Protein AF-A0A135T0Y9-F1 (afdb_monomer)

Radius of gyration: 30.51 Å; Cα contacts (8 Å, |Δi|>4): 68; chains: 1; bounding box: 60×34×91 Å

Solvent-accessible surface area (backbone atoms only — not comparable to full-atom values): 11248 Å² total; per-residue (Å²): 137,85,77,81,81,78,80,81,76,88,87,83,71,82,88,75,90,65,99,59,95,66,77,77,77,80,76,77,68,80,81,81,77,58,78,66,67,77,79,77,80,83,77,92,70,84,78,77,66,84,90,55,77,88,50,48,60,92,85,28,68,62,40,51,51,42,49,53,52,38,54,51,52,50,52,50,52,51,52,50,51,52,53,52,50,52,49,51,52,51,30,54,49,33,48,44,52,28,37,42,52,53,50,54,50,52,54,49,50,54,54,50,49,55,50,52,51,50,53,53,41,38,75,73,71,45,66,89,58,55,74,74,76,48,55,69,69,57,53,50,51,58,50,57,80,69,61,84,55,78,68,63,40,65,59,78,89,79,74,78,70,77,74,72,78,76,77,74,82,81,77,84,128

pLDDT: mean 75.67, std 18.03, range [39.78, 96.81]

Foldseek 3Di:
DDDDDDADADPDDPDDPDPDPPPPPRDDDQHDQQDQDDQDDDDPQDDQDDQDCVQDDPPRPSSVVSVVSNVVSVVVVVVSVVSRVVSVVVNLVSQLVNLQSVVVVVVVVVVVVVVVVLVVVVVVVDDNCPLVPDDVVVVVVVCVVVDDDPVSSNPRPDDPDPPPPPPDDPDDD

Mean predicted aligned error: 14.79 Å

Organism: NCBI:txid1460502

Sequence (173 aa):
TTLPPPSPRVKNLPDLTDTSSSKIYKIRAAPCPPQITSLPPQPDLGKFVKIDDSLGPKDDPRRIQAMDYNNHLAALRLRNLKNRNNVAAMRSRNRRDRAAVLRAEEASFAKAECRYWKAKAIAAGADPRGWEFLPDVAKEAVAADYRIDALDFFQDVGEVAPATPKKAPKRKR

Structure (mmCIF, N/CA/C/O backbone):
data_AF-A0A135T0Y9-F1
#
_entry.id   AF-A0A135T0Y9-F1
#
loop_
_atom_site.group_PDB
_atom_site.id
_atom_site.type_symbol
_atom_site.label_atom_id
_atom_site.label_alt_id
_atom_site.label_comp_id
_atom_site.label_asym_id
_atom_site.label_entity_id
_atom_site.label_seq_id
_atom_site.pdbx_PDB_ins_code
_atom_site.Cartn_x
_atom_site.Cartn_y
_atom_site.Cartn_z
_atom_site.occupancy
_atom_site.B_iso_or_equiv
_atom_site.auth_seq_id
_atom_site.auth_comp_id
_atom_site.auth_asym_id
_atom_site.auth_atom_id
_atom_site.pdbx_PDB_model_num
ATOM 1 N N . THR A 1 1 ? 13.978 -17.812 11.723 1.00 45.34 1 THR A N 1
ATOM 2 C CA . THR A 1 1 ? 13.020 -16.827 11.180 1.00 45.34 1 THR A CA 1
ATOM 3 C C . THR A 1 1 ? 13.129 -15.565 12.003 1.00 45.34 1 THR A C 1
ATOM 5 O O . THR A 1 1 ? 12.774 -15.586 13.173 1.00 45.34 1 THR A O 1
ATOM 8 N N . THR A 1 2 ? 13.738 -14.515 11.465 1.00 49.28 2 THR A N 1
ATOM 9 C CA . THR A 1 2 ? 14.047 -13.289 12.217 1.00 49.28 2 THR A CA 1
ATOM 10 C C . THR A 1 2 ? 12.878 -12.316 12.076 1.00 49.28 2 THR A C 1
ATOM 12 O O . THR A 1 2 ? 12.508 -11.965 10.958 1.00 49.28 2 THR A O 1
ATOM 15 N N . LEU A 1 3 ? 12.255 -11.937 13.194 1.00 40.59 3 LEU A N 1
ATOM 16 C CA . LEU A 1 3 ? 11.157 -10.964 13.218 1.00 40.59 3 LEU A CA 1
ATOM 17 C C . LEU A 1 3 ? 11.664 -9.565 12.812 1.00 40.59 3 LEU A C 1
ATOM 19 O O . LEU A 1 3 ? 12.823 -9.244 13.094 1.00 40.59 3 LEU A O 1
ATOM 23 N N . PRO A 1 4 ? 10.829 -8.722 12.173 1.00 49.69 4 PRO A N 1
ATOM 24 C CA . PRO A 1 4 ? 11.206 -7.350 11.843 1.00 49.69 4 PRO A CA 1
ATOM 25 C C . PRO A 1 4 ? 11.500 -6.533 13.116 1.00 49.69 4 PRO A C 1
ATOM 27 O O . PRO A 1 4 ? 10.880 -6.772 14.159 1.00 49.69 4 PRO A O 1
ATOM 30 N N . PRO A 1 5 ? 12.445 -5.575 13.060 1.00 55.97 5 PRO A N 1
ATOM 31 C CA . PRO A 1 5 ? 12.822 -4.779 14.221 1.00 55.97 5 PRO A CA 1
ATOM 32 C C . PRO A 1 5 ? 11.640 -3.927 14.720 1.00 55.97 5 PRO A C 1
ATOM 34 O O . PRO A 1 5 ? 10.853 -3.432 13.911 1.00 55.97 5 PRO A O 1
ATOM 37 N N . PRO A 1 6 ? 11.498 -3.733 16.045 1.00 55.78 6 PRO A N 1
ATOM 38 C CA . PRO A 1 6 ? 10.437 -2.905 16.607 1.00 55.78 6 PRO A CA 1
ATOM 39 C C . PRO A 1 6 ? 10.582 -1.439 16.172 1.00 55.78 6 PRO A C 1
ATOM 41 O O . PRO A 1 6 ? 11.698 -0.942 16.013 1.00 55.78 6 PRO A O 1
ATOM 44 N N . SER A 1 7 ? 9.450 -0.741 16.028 1.00 52.81 7 SER A N 1
ATOM 45 C CA . SER A 1 7 ? 9.386 0.661 15.595 1.00 52.81 7 SER A CA 1
ATOM 46 C C . SER A 1 7 ? 10.312 1.590 16.406 1.00 52.81 7 SER A C 1
ATOM 48 O O . SER A 1 7 ? 10.469 1.395 17.621 1.00 52.81 7 SER A O 1
ATOM 50 N N . PRO A 1 8 ? 10.912 2.617 15.768 1.00 52.34 8 PRO A N 1
ATOM 51 C CA . PRO A 1 8 ? 11.839 3.540 16.419 1.00 52.34 8 PRO A CA 1
ATOM 52 C C . PRO A 1 8 ? 11.170 4.329 17.554 1.00 52.34 8 PRO A C 1
ATOM 54 O O . PRO A 1 8 ? 10.004 4.710 17.482 1.00 52.34 8 PRO A O 1
ATOM 57 N N . ARG A 1 9 ? 11.931 4.555 18.631 1.00 58.69 9 ARG A N 1
ATOM 58 C CA . ARG A 1 9 ? 11.486 5.209 19.873 1.00 58.69 9 ARG A CA 1
ATOM 59 C C . ARG A 1 9 ? 11.887 6.685 19.858 1.00 58.69 9 ARG A C 1
ATOM 61 O O . ARG A 1 9 ? 13.025 6.993 19.513 1.00 58.69 9 ARG A O 1
ATOM 68 N N . VAL A 1 10 ? 11.005 7.580 20.295 1.00 52.03 10 VAL A N 1
ATOM 69 C CA . VAL A 1 10 ? 11.351 8.994 20.519 1.00 52.03 10 VAL A CA 1
ATOM 70 C C . VAL A 1 10 ? 12.182 9.087 21.804 1.00 52.03 10 VAL A C 1
ATOM 72 O O . VAL A 1 10 ? 11.728 8.648 22.857 1.00 52.03 10 VAL A O 1
ATOM 75 N N . LYS A 1 11 ? 13.417 9.597 21.709 1.00 52.47 11 LYS A N 1
ATOM 76 C CA . LYS A 1 11 ? 14.361 9.716 22.841 1.00 52.47 11 LYS A CA 1
ATOM 77 C C . LYS A 1 11 ? 14.333 11.069 23.561 1.00 52.47 11 LYS A C 1
ATOM 79 O O . LYS A 1 11 ? 15.025 11.209 24.557 1.00 52.47 11 LYS A O 1
ATOM 84 N N . ASN A 1 12 ? 13.534 12.030 23.105 1.00 46.66 12 ASN A N 1
ATOM 85 C CA . ASN A 1 12 ? 13.589 13.396 23.622 1.00 46.66 12 ASN A CA 1
ATOM 86 C C . ASN A 1 12 ? 12.229 13.803 24.199 1.00 46.66 12 ASN A C 1
ATOM 88 O O . ASN A 1 12 ? 11.410 14.401 23.508 1.00 46.66 12 ASN A O 1
ATOM 92 N N . LEU A 1 13 ? 11.996 13.458 25.461 1.00 49.75 13 LEU A N 1
ATOM 93 C CA . LEU A 1 13 ? 11.096 14.209 26.334 1.00 49.75 13 LEU A CA 1
ATOM 94 C C . LEU A 1 13 ? 11.984 14.837 27.417 1.00 49.75 13 LEU A C 1
ATOM 96 O O . LEU A 1 13 ? 12.849 14.127 27.931 1.00 49.75 13 LEU A O 1
ATOM 100 N N . PRO A 1 14 ? 11.845 16.141 27.716 1.00 49.88 14 PRO A N 1
ATOM 101 C CA . PRO A 1 14 ? 12.596 16.763 28.797 1.00 49.88 14 PRO A CA 1
ATOM 102 C C . PRO A 1 14 ? 12.259 16.067 30.118 1.00 49.88 14 PRO A C 1
ATOM 104 O O . PRO A 1 14 ? 11.095 15.744 30.367 1.00 49.88 14 PRO A O 1
ATOM 107 N N . ASP A 1 15 ? 13.296 15.818 30.919 1.00 45.81 15 ASP A N 1
ATOM 108 C CA . ASP A 1 15 ? 13.209 15.249 32.263 1.00 45.81 15 ASP A CA 1
ATOM 109 C C . ASP A 1 15 ? 12.235 16.081 33.104 1.00 45.81 15 ASP A C 1
ATOM 111 O O . ASP A 1 15 ? 12.555 17.172 33.576 1.00 45.81 15 ASP A O 1
ATOM 115 N N . LEU A 1 16 ? 11.020 15.567 33.273 1.00 43.59 16 LEU A N 1
ATOM 116 C CA . LEU A 1 16 ? 10.122 16.007 34.324 1.00 43.59 16 LEU A CA 1
ATOM 117 C C . LEU A 1 16 ? 10.440 15.137 35.533 1.00 43.59 16 LEU A C 1
ATOM 119 O O . LEU A 1 16 ? 9.957 14.012 35.667 1.00 43.59 16 LEU A O 1
ATOM 123 N N . THR A 1 17 ? 11.308 15.660 36.394 1.00 51.09 17 THR A N 1
ATOM 124 C CA . THR A 1 17 ? 11.408 15.216 37.778 1.00 51.09 17 THR A CA 1
ATOM 125 C C . THR A 1 17 ? 10.057 15.462 38.433 1.00 51.09 17 THR A C 1
ATOM 127 O O . THR A 1 17 ? 9.771 16.585 38.842 1.00 51.09 17 THR A O 1
ATOM 130 N N . ASP A 1 18 ? 9.214 14.437 38.507 1.00 41.16 18 ASP A N 1
ATOM 131 C CA . ASP A 1 18 ? 8.020 14.515 39.332 1.00 41.16 18 ASP A CA 1
ATOM 132 C C . ASP A 1 18 ? 7.754 13.189 40.040 1.00 41.16 18 ASP A C 1
ATOM 134 O O . ASP A 1 18 ? 7.540 12.128 39.445 1.00 41.16 18 ASP A O 1
ATOM 138 N N . THR A 1 19 ? 7.833 13.270 41.360 1.00 47.19 19 THR A N 1
ATOM 139 C CA . THR A 1 19 ? 7.527 12.230 42.330 1.00 47.19 19 THR A CA 1
ATOM 140 C C . THR A 1 19 ? 6.037 11.909 42.279 1.00 47.19 19 THR A C 1
ATOM 142 O O . THR A 1 19 ? 5.252 12.387 43.090 1.00 47.19 19 THR A O 1
ATOM 145 N N . SER A 1 20 ? 5.619 11.071 41.336 1.00 43.47 20 SER A N 1
ATOM 146 C CA . SER A 1 20 ? 4.319 10.408 41.404 1.00 43.47 20 SER A CA 1
ATOM 147 C C . SER A 1 20 ? 4.429 8.991 40.854 1.00 43.47 20 SER A C 1
ATOM 149 O O . SER A 1 20 ? 5.079 8.734 39.844 1.00 43.47 20 SER A O 1
ATOM 151 N N . SER A 1 21 ? 3.779 8.042 41.521 1.00 45.06 21 SER A N 1
ATOM 152 C CA . SER A 1 21 ? 3.678 6.623 41.150 1.00 45.06 21 SER A CA 1
ATOM 153 C C . SER A 1 21 ? 2.840 6.381 39.882 1.00 45.06 21 SER A C 1
ATOM 155 O O . SER A 1 21 ? 2.213 5.331 39.712 1.00 45.06 21 SER A O 1
ATOM 157 N N . SER A 1 22 ? 2.821 7.338 38.959 1.00 41.41 22 SER A N 1
ATOM 158 C CA . SER A 1 22 ? 2.188 7.197 37.664 1.00 41.41 22 SER A CA 1
ATOM 159 C C . SER A 1 22 ? 3.120 6.372 36.776 1.00 41.41 22 SER A C 1
ATOM 161 O O . SER A 1 22 ? 4.160 6.823 36.306 1.00 41.41 22 SER A O 1
ATOM 163 N N . LYS A 1 23 ? 2.766 5.096 36.569 1.00 47.62 23 LYS A N 1
ATOM 164 C CA . LYS A 1 23 ? 3.348 4.267 35.504 1.00 47.62 23 LYS A CA 1
ATOM 165 C C . LYS A 1 23 ? 3.357 5.112 34.233 1.00 47.62 23 LYS A C 1
ATOM 167 O O . LYS A 1 23 ? 2.294 5.345 33.668 1.00 47.62 23 LYS A O 1
ATOM 172 N N . ILE A 1 24 ? 4.534 5.575 33.810 1.00 51.38 24 ILE A N 1
ATOM 173 C CA . ILE A 1 24 ? 4.712 6.327 32.569 1.00 51.38 24 ILE A CA 1
ATOM 174 C C . ILE A 1 24 ? 4.146 5.447 31.456 1.00 51.38 24 ILE A C 1
ATOM 176 O O . ILE A 1 24 ? 4.752 4.441 31.068 1.00 51.38 24 ILE A O 1
ATOM 180 N N . TYR A 1 25 ? 2.939 5.773 30.995 1.00 46.47 25 TYR A N 1
ATOM 181 C CA . TYR A 1 25 ? 2.320 5.101 29.869 1.00 46.47 25 TYR A CA 1
ATOM 182 C C . TYR A 1 25 ? 3.195 5.428 28.667 1.00 46.47 25 TYR A C 1
ATOM 184 O O . TYR A 1 25 ? 3.165 6.534 28.138 1.00 46.47 25 TYR A O 1
ATOM 192 N N . LYS A 1 26 ? 4.055 4.482 28.286 1.00 55.53 26 LYS A N 1
ATOM 193 C CA . LYS A 1 26 ? 4.939 4.619 27.129 1.00 55.53 26 LYS A CA 1
ATOM 194 C C . LYS A 1 26 ? 4.061 4.735 25.883 1.00 55.53 26 LYS A C 1
ATOM 196 O O . LYS A 1 26 ? 3.594 3.720 25.364 1.00 55.53 26 LYS A O 1
ATOM 201 N N . ILE A 1 27 ? 3.818 5.963 25.431 1.00 60.28 27 ILE A N 1
ATOM 202 C CA . ILE A 1 27 ? 3.093 6.240 24.191 1.00 60.28 27 ILE A CA 1
ATOM 203 C C . ILE A 1 27 ? 3.958 5.706 23.047 1.00 60.28 27 ILE A C 1
ATOM 205 O O . ILE A 1 27 ? 5.120 6.087 22.894 1.00 60.28 27 ILE A O 1
ATOM 209 N N . ARG A 1 28 ? 3.424 4.757 22.274 1.00 63.69 28 ARG A N 1
ATOM 210 C CA . ARG A 1 28 ? 4.090 4.292 21.054 1.00 63.69 28 ARG A CA 1
ATOM 211 C C . ARG A 1 28 ? 3.945 5.393 20.009 1.00 63.69 28 ARG A C 1
ATOM 213 O O . ARG A 1 28 ? 2.834 5.856 19.779 1.00 63.69 28 ARG A O 1
ATOM 220 N N . ALA A 1 29 ? 5.054 5.808 19.403 1.00 66.00 29 ALA A N 1
ATOM 221 C CA . ALA A 1 29 ? 5.009 6.737 18.283 1.00 66.00 29 ALA A CA 1
ATOM 222 C C . ALA A 1 29 ? 4.279 6.090 17.098 1.00 66.00 29 ALA A C 1
ATOM 224 O O . ALA A 1 29 ? 4.428 4.884 16.866 1.00 66.00 29 ALA A O 1
ATOM 225 N N . ALA A 1 30 ? 3.520 6.902 16.363 1.00 63.47 30 ALA A N 1
ATOM 226 C CA . ALA A 1 30 ? 2.928 6.490 15.102 1.00 63.47 30 ALA A CA 1
ATOM 227 C C . ALA A 1 30 ? 4.030 5.989 14.147 1.00 63.47 30 ALA A C 1
ATOM 229 O O . ALA A 1 30 ? 5.130 6.561 14.112 1.00 63.47 30 ALA A O 1
ATOM 230 N N . PRO A 1 31 ? 3.789 4.902 13.401 1.00 64.81 31 PRO A N 1
ATOM 231 C CA . PRO A 1 31 ? 4.736 4.430 12.405 1.00 64.81 31 PRO A CA 1
ATOM 232 C C . PRO A 1 31 ? 4.908 5.479 11.296 1.00 64.81 31 PRO A C 1
ATOM 234 O O . PRO A 1 31 ? 3.946 6.072 10.819 1.00 64.81 31 PRO A O 1
ATOM 237 N N . CYS A 1 32 ? 6.147 5.708 10.855 1.00 70.06 32 CYS A N 1
ATOM 238 C CA . CYS A 1 32 ? 6.395 6.606 9.729 1.00 70.06 32 CYS A CA 1
ATOM 239 C C . CYS A 1 32 ? 5.881 5.949 8.433 1.00 70.06 32 CYS A C 1
ATOM 241 O O . CYS A 1 32 ? 6.293 4.819 8.141 1.00 70.06 32 CYS A O 1
ATOM 243 N N . PRO A 1 33 ? 5.010 6.610 7.645 1.00 66.06 33 PRO A N 1
ATOM 244 C CA . PRO A 1 33 ? 4.511 6.034 6.406 1.00 66.06 33 PRO A CA 1
ATOM 245 C C . PRO A 1 33 ? 5.674 5.854 5.416 1.00 66.06 33 PRO A C 1
ATOM 247 O O . PRO A 1 33 ? 6.414 6.808 5.155 1.00 66.06 33 PRO A O 1
ATOM 250 N N . PRO A 1 34 ? 5.863 4.655 4.835 1.00 67.31 34 PRO A N 1
ATOM 251 C CA . PRO A 1 34 ? 6.973 4.417 3.926 1.00 67.31 34 PRO A CA 1
ATOM 252 C C . PRO A 1 34 ? 6.845 5.273 2.660 1.00 67.31 34 PRO A C 1
ATOM 254 O O . PRO A 1 34 ? 5.779 5.386 2.046 1.00 67.31 34 PRO A O 1
ATOM 257 N N . GLN A 1 35 ? 7.959 5.887 2.261 1.00 73.44 35 GLN A N 1
ATOM 258 C CA . GLN A 1 35 ? 8.029 6.723 1.068 1.00 73.44 35 GLN A CA 1
ATOM 259 C C . GLN A 1 35 ? 8.027 5.858 -0.201 1.00 73.44 35 GLN A C 1
ATOM 261 O O . GLN A 1 35 ? 8.770 4.880 -0.336 1.00 73.44 35 GLN A O 1
ATOM 266 N N . ILE A 1 36 ? 7.180 6.233 -1.157 1.00 72.19 36 ILE A N 1
ATOM 267 C CA . ILE A 1 36 ? 7.054 5.559 -2.449 1.00 72.19 36 ILE A CA 1
ATOM 268 C C . ILE A 1 36 ? 7.914 6.328 -3.451 1.00 72.19 36 ILE A C 1
ATOM 270 O O . ILE A 1 36 ? 7.573 7.443 -3.840 1.00 72.19 36 ILE A O 1
ATOM 274 N N . THR A 1 37 ? 9.029 5.737 -3.877 1.00 74.38 37 THR A N 1
ATOM 275 C CA . THR A 1 37 ? 9.916 6.341 -4.876 1.00 74.38 37 THR A CA 1
ATOM 276 C C . THR A 1 37 ? 9.228 6.455 -6.240 1.00 74.38 37 THR A C 1
ATOM 278 O O . THR A 1 37 ? 8.446 5.588 -6.650 1.00 74.38 37 THR A O 1
ATOM 281 N N . SER A 1 38 ? 9.499 7.550 -6.954 1.00 77.44 38 SER A N 1
ATOM 282 C CA . SER A 1 38 ? 9.024 7.748 -8.324 1.00 77.44 38 SER A CA 1
ATOM 283 C C . SER A 1 38 ? 9.824 6.891 -9.305 1.00 77.44 38 SER A C 1
ATOM 285 O O . SER A 1 38 ? 10.982 6.538 -9.071 1.00 77.44 38 SER A O 1
ATOM 287 N N . LEU A 1 39 ? 9.194 6.524 -10.424 1.00 75.38 39 LEU A N 1
ATOM 288 C CA . LEU A 1 39 ? 9.910 5.851 -11.502 1.00 75.38 39 LEU A CA 1
ATOM 289 C C . LEU A 1 39 ? 10.861 6.853 -12.169 1.00 75.38 39 LEU A C 1
ATOM 291 O O . LEU A 1 39 ? 10.427 7.967 -12.472 1.00 75.38 39 LEU A O 1
ATOM 295 N N . PRO A 1 40 ? 12.117 6.470 -12.460 1.00 76.88 40 PR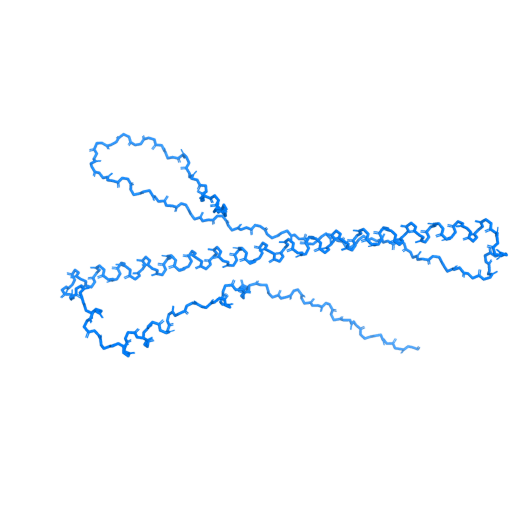O A N 1
ATOM 296 C CA . PRO A 1 40 ? 13.010 7.335 -13.217 1.00 76.88 40 PRO A CA 1
ATOM 297 C C . PRO A 1 40 ? 12.399 7.638 -14.596 1.00 76.88 40 PRO A C 1
ATOM 299 O O . PRO A 1 40 ? 11.660 6.798 -15.128 1.00 76.88 40 PRO A O 1
ATOM 302 N N . PRO A 1 41 ? 12.686 8.797 -15.211 1.00 80.25 41 PRO A N 1
ATOM 303 C CA . PRO A 1 41 ? 12.263 9.068 -16.581 1.00 80.25 41 PRO A CA 1
ATOM 304 C C . PRO A 1 41 ? 12.879 8.044 -17.545 1.00 80.25 41 PRO A C 1
ATOM 306 O O . PRO A 1 41 ? 13.922 7.439 -17.274 1.00 80.25 41 PRO A O 1
ATOM 309 N N . GLN A 1 42 ? 12.205 7.793 -18.665 1.00 79.81 42 GLN A N 1
ATOM 310 C CA . GLN A 1 42 ? 12.772 6.948 -19.711 1.00 79.81 42 GLN A CA 1
ATOM 311 C C . GLN A 1 42 ? 13.886 7.741 -20.411 1.00 79.81 42 GLN A C 1
ATOM 313 O O . GLN A 1 42 ? 13.619 8.858 -20.850 1.00 79.81 42 GLN A O 1
ATOM 318 N N . PRO A 1 43 ? 15.121 7.218 -20.492 1.00 80.81 43 PRO A N 1
ATOM 319 C CA . PRO A 1 43 ? 16.193 7.908 -21.192 1.00 80.81 43 PRO A CA 1
ATOM 320 C C . PRO A 1 43 ? 15.867 7.978 -22.680 1.00 80.81 43 PRO A C 1
ATOM 322 O O . PRO A 1 43 ? 15.336 7.016 -23.248 1.00 80.81 43 PRO A O 1
ATOM 325 N N . ASP A 1 44 ? 16.222 9.096 -23.304 1.00 84.44 44 ASP A N 1
ATOM 326 C CA . ASP A 1 44 ? 16.173 9.216 -24.754 1.00 84.44 44 ASP A CA 1
ATOM 327 C C . ASP A 1 44 ? 17.335 8.411 -25.344 1.00 84.44 44 ASP A C 1
ATOM 329 O O . ASP A 1 44 ? 18.492 8.830 -25.348 1.00 84.44 44 ASP A O 1
ATOM 333 N N . LEU A 1 45 ? 17.040 7.170 -25.726 1.00 83.19 45 LEU A N 1
ATOM 334 C CA . LEU A 1 45 ? 18.002 6.279 -26.357 1.00 83.19 45 LEU A CA 1
ATOM 335 C C . LEU A 1 45 ? 17.854 6.423 -27.868 1.00 83.19 45 LEU A C 1
ATOM 337 O O . LEU A 1 45 ? 16.740 6.333 -28.388 1.00 83.19 45 LEU A O 1
ATOM 341 N N . GLY A 1 46 ? 18.987 6.570 -28.561 1.00 85.31 46 GLY A N 1
ATOM 342 C CA . GLY A 1 46 ? 19.051 6.661 -30.019 1.00 85.31 46 GLY A CA 1
ATOM 343 C C . GLY A 1 46 ? 18.294 5.540 -30.745 1.00 85.31 46 GLY A C 1
ATOM 344 O O . GLY A 1 46 ? 17.842 4.545 -30.160 1.00 85.31 46 GLY A O 1
ATOM 345 N N . LYS A 1 47 ? 18.116 5.707 -32.055 1.00 91.62 47 LYS A N 1
ATOM 346 C CA . LYS A 1 47 ? 17.447 4.716 -32.908 1.00 91.62 47 LYS A CA 1
ATOM 347 C C . LYS A 1 47 ? 18.468 3.712 -33.431 1.00 91.62 47 LYS A C 1
ATOM 349 O O . LYS A 1 47 ? 19.601 4.082 -33.710 1.00 91.62 47 LYS A O 1
ATOM 354 N N . PHE A 1 48 ? 18.045 2.461 -33.596 1.00 92.00 48 PHE A N 1
ATOM 355 C CA . PHE A 1 48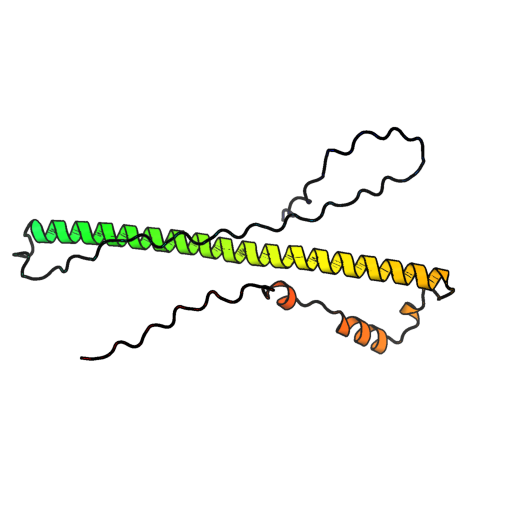 ? 18.865 1.464 -34.276 1.00 92.00 48 PHE A CA 1
ATOM 356 C C . PHE A 1 48 ? 19.167 1.915 -35.706 1.00 92.00 48 PHE A C 1
ATOM 358 O O . PHE A 1 48 ? 18.275 2.397 -36.412 1.00 92.00 48 PHE A O 1
ATOM 365 N N . VAL A 1 49 ? 20.413 1.718 -36.123 1.00 91.19 49 VAL A N 1
ATOM 366 C CA . VAL A 1 49 ? 20.832 1.875 -37.513 1.00 91.19 49 VAL A CA 1
ATOM 367 C C . VAL A 1 49 ? 20.355 0.642 -38.273 1.00 91.19 49 VAL A C 1
ATOM 369 O O . VAL A 1 49 ? 20.606 -0.487 -37.853 1.00 91.19 49 VAL A O 1
ATOM 372 N N . LYS A 1 50 ? 19.618 0.828 -39.369 1.00 90.50 50 LYS A N 1
ATOM 373 C CA . LYS A 1 50 ? 19.218 -0.299 -40.219 1.00 90.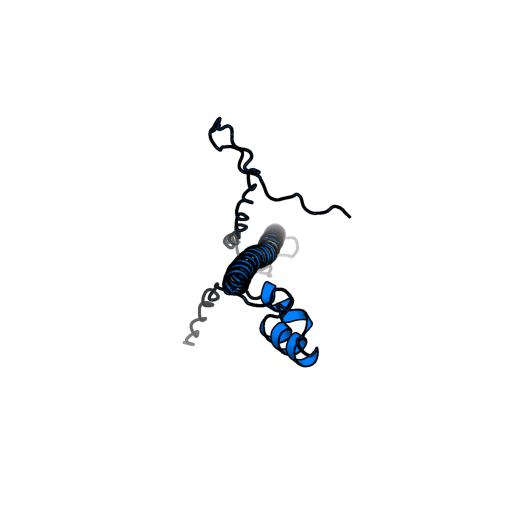50 50 LYS A CA 1
ATOM 374 C C . LYS A 1 50 ? 20.453 -0.837 -40.937 1.00 90.50 50 LYS A C 1
ATOM 376 O O . LYS A 1 50 ? 21.196 -0.056 -41.514 1.00 90.50 50 LYS A O 1
ATOM 381 N N . ILE A 1 51 ? 20.657 -2.151 -40.890 1.00 87.62 51 ILE A N 1
ATOM 382 C CA . ILE A 1 51 ? 21.760 -2.814 -41.587 1.00 87.62 51 ILE A CA 1
ATOM 383 C C . ILE A 1 51 ? 21.213 -3.344 -42.911 1.00 87.62 51 ILE A C 1
ATOM 385 O O . ILE A 1 51 ? 20.642 -4.431 -42.951 1.00 87.62 51 ILE A O 1
ATOM 389 N N . ASP A 1 52 ? 21.352 -2.562 -43.974 1.00 86.31 52 ASP A N 1
ATOM 390 C CA . ASP A 1 52 ? 20.934 -2.913 -45.331 1.00 86.31 52 ASP A CA 1
ATOM 391 C C . ASP A 1 52 ? 22.120 -2.859 -46.306 1.00 86.31 52 ASP A C 1
ATOM 393 O O . ASP A 1 52 ? 23.256 -2.573 -45.919 1.00 86.31 52 ASP A O 1
ATOM 397 N N . ASP A 1 53 ? 21.862 -3.177 -47.574 1.00 82.25 53 ASP A N 1
ATOM 398 C CA . ASP A 1 53 ? 22.899 -3.246 -48.607 1.00 82.25 53 ASP A CA 1
ATOM 399 C C . ASP A 1 53 ? 23.444 -1.873 -49.023 1.00 82.25 53 ASP A C 1
ATOM 401 O O . ASP A 1 53 ? 24.451 -1.801 -49.724 1.00 82.25 53 ASP A O 1
ATOM 405 N N . SER A 1 54 ? 22.851 -0.775 -48.532 1.00 80.88 54 SER A N 1
ATOM 406 C CA . SER A 1 54 ? 23.374 0.580 -48.751 1.00 80.88 54 SER A CA 1
ATOM 407 C C . SER A 1 54 ? 24.657 0.864 -47.960 1.00 80.88 54 SER A C 1
ATOM 409 O O . SER A 1 54 ? 25.416 1.770 -48.306 1.00 80.88 54 SER A O 1
ATOM 411 N N . LEU A 1 55 ? 24.930 0.069 -46.919 1.00 77.12 55 LEU A N 1
ATOM 412 C CA . LEU A 1 55 ? 26.120 0.184 -46.070 1.00 77.12 55 LEU A CA 1
ATOM 413 C C . LEU A 1 55 ? 27.349 -0.553 -46.622 1.00 77.12 55 LEU A C 1
ATOM 415 O O . LEU A 1 55 ? 28.356 -0.632 -45.923 1.00 77.12 55 LEU A O 1
ATOM 419 N N . GLY A 1 56 ? 27.269 -1.064 -47.854 1.00 77.31 56 GLY A N 1
ATOM 420 C CA . GLY A 1 56 ? 28.360 -1.756 -48.539 1.00 77.31 56 GLY A CA 1
ATOM 421 C C . GLY A 1 56 ? 28.350 -3.276 -48.335 1.00 77.31 56 GLY A C 1
ATOM 422 O O . GLY A 1 56 ? 27.397 -3.818 -47.773 1.00 77.31 56 GLY A O 1
ATOM 423 N N . PRO A 1 57 ? 29.374 -3.998 -48.825 1.00 81.94 57 PRO A N 1
ATOM 424 C CA . PRO A 1 57 ? 29.500 -5.452 -48.689 1.00 81.94 57 PRO A CA 1
ATOM 425 C C . PRO A 1 57 ? 29.434 -5.936 -47.232 1.00 81.94 57 PRO A C 1
ATOM 427 O O . PRO A 1 57 ? 29.566 -5.162 -46.289 1.00 81.94 57 PRO A O 1
ATOM 430 N N . LYS A 1 58 ? 29.236 -7.243 -47.029 1.00 76.75 58 LYS A N 1
ATOM 431 C CA . LYS A 1 58 ? 29.017 -7.842 -45.698 1.00 76.75 58 LYS A CA 1
ATOM 432 C C . LYS A 1 58 ? 30.131 -7.531 -44.682 1.00 76.75 58 LYS A C 1
ATOM 434 O O . LYS A 1 58 ? 29.821 -7.364 -43.506 1.00 76.75 58 LYS A O 1
ATOM 439 N N . ASP A 1 59 ? 31.366 -7.381 -45.158 1.00 82.00 59 ASP A N 1
ATOM 440 C CA . ASP A 1 59 ? 32.559 -7.103 -44.347 1.00 82.00 59 ASP A CA 1
ATOM 441 C C . ASP A 1 59 ? 32.993 -5.623 -44.392 1.00 82.00 59 ASP A C 1
ATOM 443 O O . ASP A 1 59 ? 34.110 -5.287 -44.002 1.00 82.00 59 ASP A O 1
ATOM 447 N N . ASP A 1 60 ? 32.131 -4.717 -44.876 1.00 87.12 60 ASP A N 1
ATOM 448 C CA . ASP A 1 60 ? 32.429 -3.283 -44.880 1.00 87.12 60 ASP A CA 1
ATOM 449 C C . ASP A 1 60 ? 32.568 -2.773 -43.428 1.00 87.12 60 ASP A C 1
ATOM 451 O O . ASP A 1 60 ? 31.672 -3.012 -42.602 1.00 87.12 60 ASP A O 1
ATOM 455 N N . PRO A 1 61 ? 33.641 -2.033 -43.082 1.00 88.81 61 PRO A N 1
ATOM 456 C CA . PRO A 1 61 ? 33.793 -1.414 -41.765 1.00 88.81 61 PRO A CA 1
ATOM 457 C C . PRO A 1 61 ? 32.573 -0.586 -41.331 1.00 88.81 61 PRO A C 1
ATOM 459 O O . PRO A 1 61 ? 32.283 -0.510 -40.136 1.00 88.81 61 PRO A O 1
ATOM 462 N N . ARG A 1 62 ? 31.806 -0.011 -42.269 1.00 87.00 62 ARG A N 1
ATOM 463 C CA . ARG A 1 62 ? 30.556 0.711 -41.973 1.00 87.00 62 ARG A CA 1
ATOM 464 C C . ARG A 1 62 ? 29.459 -0.204 -41.424 1.00 87.00 62 ARG A C 1
ATOM 466 O O . ARG A 1 62 ? 28.757 0.186 -40.488 1.00 87.00 62 ARG A O 1
ATOM 473 N N . ARG A 1 63 ? 29.319 -1.425 -41.959 1.00 89.06 63 ARG A N 1
ATOM 474 C CA . ARG A 1 63 ? 28.376 -2.436 -41.442 1.00 89.06 63 ARG A CA 1
ATOM 475 C C . ARG A 1 63 ? 28.785 -2.909 -40.049 1.00 89.06 63 ARG A C 1
ATOM 477 O O . ARG A 1 63 ? 27.921 -2.999 -39.178 1.00 89.06 63 ARG A O 1
ATOM 484 N N . ILE A 1 64 ? 30.078 -3.143 -39.823 1.00 89.31 64 ILE A N 1
ATOM 485 C CA . ILE A 1 64 ? 30.611 -3.574 -38.519 1.00 89.31 64 ILE A CA 1
ATOM 486 C C . ILE A 1 64 ? 30.355 -2.499 -37.450 1.00 89.31 64 ILE A C 1
ATOM 488 O O . ILE A 1 64 ? 29.767 -2.790 -36.412 1.00 89.31 64 ILE A O 1
ATOM 492 N N . GLN A 1 65 ? 30.667 -1.231 -37.740 1.00 90.62 65 GLN A N 1
ATOM 493 C CA . GLN A 1 65 ? 30.396 -0.117 -36.821 1.00 90.62 65 GLN A CA 1
ATOM 494 C C . GLN A 1 65 ? 28.899 0.039 -36.505 1.00 90.62 65 GLN A C 1
ATOM 496 O O . GLN A 1 65 ? 28.527 0.297 -35.358 1.00 90.62 65 GLN A O 1
ATOM 501 N N . ALA A 1 66 ? 28.022 -0.144 -37.499 1.00 90.75 66 ALA A N 1
ATOM 502 C CA . ALA A 1 66 ? 26.575 -0.116 -37.289 1.00 90.75 66 ALA A CA 1
ATOM 503 C C . ALA A 1 66 ? 26.089 -1.285 -36.410 1.00 90.75 66 ALA A C 1
ATOM 505 O O . ALA A 1 66 ? 25.218 -1.089 -35.556 1.00 90.75 66 ALA A O 1
ATOM 506 N N . MET A 1 67 ? 26.658 -2.486 -36.581 1.00 91.62 67 MET A N 1
ATOM 507 C CA . MET A 1 67 ? 26.398 -3.638 -35.710 1.00 91.62 67 MET A CA 1
ATOM 508 C C . MET A 1 67 ? 26.828 -3.361 -34.270 1.00 91.62 67 MET A C 1
ATOM 510 O O . MET A 1 67 ? 26.021 -3.546 -33.357 1.00 91.62 67 MET A O 1
ATOM 514 N N . ASP A 1 68 ? 28.044 -2.863 -34.060 1.00 93.75 68 ASP A N 1
ATOM 515 C CA . ASP A 1 68 ? 28.574 -2.564 -32.727 1.00 93.75 68 ASP A CA 1
ATOM 516 C C . ASP A 1 68 ? 27.758 -1.483 -32.016 1.00 93.75 68 ASP A C 1
ATOM 518 O O . ASP A 1 68 ? 27.381 -1.644 -30.851 1.00 93.75 68 ASP A O 1
ATOM 522 N N . TYR A 1 69 ? 27.389 -0.418 -32.735 1.00 94.06 69 TYR A N 1
ATOM 523 C CA . TYR A 1 69 ? 26.497 0.617 -32.217 1.00 94.06 69 TYR A CA 1
ATOM 524 C C . TYR A 1 69 ? 25.137 0.042 -31.800 1.00 94.06 69 TYR A C 1
ATOM 526 O O . TYR A 1 69 ? 24.649 0.319 -30.701 1.00 94.06 69 TYR A O 1
ATOM 534 N N . ASN A 1 70 ? 24.526 -0.792 -32.646 1.00 95.50 70 ASN A N 1
ATOM 535 C CA . ASN A 1 70 ? 23.247 -1.425 -32.340 1.00 95.50 70 ASN A CA 1
ATOM 536 C C . ASN A 1 70 ? 23.348 -2.369 -31.135 1.00 95.50 70 ASN A C 1
ATOM 538 O O . ASN A 1 70 ? 22.474 -2.342 -30.268 1.00 95.50 70 ASN A O 1
ATOM 542 N N . ASN A 1 71 ? 24.415 -3.163 -31.037 1.00 95.56 71 ASN A N 1
ATOM 543 C CA . ASN A 1 71 ? 24.662 -4.047 -29.898 1.00 95.56 71 ASN A CA 1
ATOM 544 C C . ASN A 1 71 ? 24.817 -3.246 -28.600 1.00 95.56 71 ASN A C 1
ATOM 546 O O . ASN A 1 71 ? 24.193 -3.569 -27.584 1.00 95.56 71 ASN A O 1
ATOM 550 N N . HIS A 1 72 ? 25.572 -2.146 -28.644 1.00 94.56 72 HIS A N 1
ATOM 551 C CA . HIS A 1 72 ? 25.712 -1.232 -27.517 1.00 94.56 72 HIS A CA 1
ATOM 552 C C . HIS A 1 72 ? 24.363 -0.619 -27.106 1.00 94.56 72 HIS A C 1
ATOM 554 O O . HIS A 1 72 ? 23.984 -0.642 -25.931 1.00 94.56 72 HIS A O 1
ATOM 560 N N . LEU A 1 73 ? 23.581 -0.138 -28.075 1.00 94.75 73 LEU A N 1
ATOM 561 C CA . LEU A 1 73 ? 22.257 0.435 -27.845 1.00 94.75 73 LEU A CA 1
ATOM 562 C C . LEU A 1 73 ? 21.272 -0.594 -27.262 1.00 94.75 73 LEU A C 1
ATOM 564 O O . LEU A 1 73 ? 20.489 -0.266 -26.366 1.00 94.75 73 LEU A O 1
ATOM 568 N N . ALA A 1 74 ? 21.317 -1.844 -27.727 1.00 93.38 74 ALA A N 1
ATOM 569 C CA . ALA A 1 74 ? 20.515 -2.940 -27.190 1.00 93.38 74 ALA A CA 1
ATOM 570 C C . ALA A 1 74 ? 20.878 -3.237 -25.726 1.00 93.38 74 ALA A C 1
ATOM 572 O O . ALA A 1 74 ? 19.983 -3.348 -24.882 1.00 93.38 74 ALA A O 1
ATOM 573 N N . ALA A 1 75 ? 22.174 -3.280 -25.400 1.00 94.56 75 ALA A N 1
ATOM 574 C CA . ALA A 1 75 ? 22.650 -3.458 -24.031 1.00 94.56 75 ALA A CA 1
ATOM 575 C C . ALA A 1 75 ? 22.177 -2.319 -23.107 1.00 94.56 75 ALA A C 1
ATOM 577 O O . ALA A 1 75 ? 21.681 -2.575 -22.004 1.00 94.56 75 ALA A O 1
ATOM 578 N N . LEU A 1 76 ? 22.242 -1.065 -23.573 1.00 92.81 76 LEU A N 1
ATOM 579 C CA . LEU A 1 76 ? 21.737 0.099 -22.836 1.00 92.81 76 LEU A CA 1
ATOM 580 C C . LEU A 1 76 ? 20.220 0.032 -22.602 1.00 92.81 76 LEU A C 1
ATOM 582 O O . LEU A 1 76 ? 19.762 0.268 -21.479 1.00 92.81 76 LEU A O 1
ATOM 586 N N . ARG A 1 77 ? 19.435 -0.338 -23.624 1.00 92.81 77 ARG A N 1
ATOM 587 C CA . ARG A 1 77 ? 17.976 -0.524 -23.506 1.00 92.81 77 ARG A CA 1
ATOM 588 C C . ARG A 1 77 ? 17.625 -1.610 -22.492 1.00 92.81 77 ARG A C 1
ATOM 590 O O . ARG A 1 77 ? 16.767 -1.386 -21.638 1.00 92.81 77 ARG A O 1
ATOM 597 N N . LEU A 1 78 ? 18.312 -2.754 -22.535 1.00 93.44 78 LEU A N 1
ATOM 598 C CA . LEU A 1 78 ? 18.096 -3.852 -21.591 1.00 93.44 78 LEU A CA 1
ATOM 599 C C . LEU A 1 78 ? 18.440 -3.441 -20.155 1.00 93.44 78 LEU A C 1
ATOM 601 O O . LEU A 1 78 ? 17.671 -3.713 -19.231 1.00 93.44 78 LEU A O 1
ATOM 605 N N . ARG A 1 79 ? 19.570 -2.750 -19.956 1.00 91.69 79 ARG A N 1
ATOM 606 C CA . ARG A 1 79 ? 19.966 -2.229 -18.640 1.00 91.69 79 ARG A CA 1
ATOM 607 C C . ARG A 1 79 ? 18.925 -1.253 -18.097 1.00 91.69 79 ARG A C 1
ATOM 609 O O . ARG A 1 79 ? 18.543 -1.355 -16.932 1.00 91.69 79 ARG A O 1
ATOM 616 N N . ASN A 1 80 ? 18.430 -0.342 -18.934 1.00 89.75 80 ASN A N 1
ATOM 617 C CA . ASN A 1 80 ? 17.393 0.596 -18.524 1.00 89.75 80 ASN A CA 1
ATOM 618 C C . ASN A 1 80 ? 16.087 -0.115 -18.142 1.00 89.75 80 ASN A C 1
ATOM 620 O O . ASN A 1 80 ? 15.510 0.194 -17.099 1.00 89.75 80 ASN A O 1
ATOM 624 N N . LEU A 1 81 ? 15.660 -1.101 -18.934 1.00 89.88 81 LEU A N 1
ATOM 625 C CA . LEU A 1 81 ? 14.472 -1.901 -18.645 1.00 89.88 81 LEU A CA 1
ATOM 626 C C . LEU A 1 81 ? 14.583 -2.607 -17.285 1.00 89.88 81 LEU A C 1
ATOM 628 O O . LEU A 1 81 ? 13.660 -2.510 -16.476 1.00 89.88 81 LEU A O 1
ATOM 632 N N . LYS A 1 82 ? 15.724 -3.253 -17.004 1.00 92.31 82 LYS A N 1
ATOM 633 C CA . LYS A 1 82 ? 15.991 -3.909 -15.711 1.00 92.31 82 LYS A CA 1
ATOM 634 C C . LYS A 1 82 ? 15.942 -2.918 -14.549 1.00 92.31 82 LYS A C 1
ATOM 636 O O . LYS A 1 82 ? 15.251 -3.164 -13.566 1.00 92.31 82 LYS A O 1
ATOM 641 N N . ASN A 1 83 ? 16.606 -1.769 -14.683 1.00 89.62 83 ASN A N 1
ATOM 642 C CA . ASN A 1 83 ? 16.598 -0.733 -13.648 1.00 89.62 83 ASN A CA 1
ATOM 643 C C . ASN A 1 83 ? 15.176 -0.237 -13.357 1.00 89.62 83 ASN A C 1
ATOM 645 O O . ASN A 1 83 ? 14.773 -0.150 -12.199 1.00 89.62 83 ASN A O 1
ATOM 649 N N . ARG A 1 84 ? 14.388 0.040 -14.401 1.00 87.25 84 ARG A N 1
ATOM 650 C CA . ARG A 1 84 ? 12.993 0.477 -14.255 1.00 87.25 84 ARG A CA 1
ATOM 651 C C . ARG A 1 84 ? 12.119 -0.591 -13.608 1.00 87.25 84 ARG A C 1
ATOM 653 O O . ARG A 1 84 ? 11.301 -0.252 -12.758 1.00 87.25 84 ARG A O 1
ATOM 660 N N . ASN A 1 85 ? 12.290 -1.859 -13.981 1.00 90.19 85 ASN A N 1
ATOM 661 C CA . ASN A 1 85 ? 11.543 -2.963 -13.384 1.00 90.19 85 ASN A CA 1
ATOM 662 C C . ASN A 1 85 ? 11.871 -3.128 -11.893 1.00 90.19 85 ASN A C 1
ATOM 664 O O . ASN A 1 85 ? 10.954 -3.239 -11.086 1.00 90.19 85 ASN A O 1
ATOM 668 N N . ASN A 1 86 ? 13.147 -3.029 -11.516 1.00 89.56 86 ASN A N 1
ATOM 669 C CA . ASN A 1 86 ? 13.564 -3.084 -10.116 1.00 89.56 86 ASN A CA 1
ATOM 670 C C . ASN A 1 86 ? 12.947 -1.944 -9.295 1.00 89.56 86 ASN A C 1
ATOM 672 O O . ASN A 1 86 ? 12.400 -2.189 -8.221 1.00 89.56 86 ASN A O 1
ATOM 676 N N . VAL A 1 87 ? 12.966 -0.708 -9.812 1.00 87.62 87 VAL A N 1
ATOM 677 C CA . VAL A 1 87 ? 12.320 0.431 -9.134 1.00 87.62 87 VAL A CA 1
ATOM 678 C C . VAL A 1 87 ? 10.806 0.226 -9.047 1.00 87.62 87 VAL A C 1
ATOM 680 O O . VAL A 1 87 ? 10.226 0.462 -7.993 1.00 87.62 87 VAL A O 1
ATOM 683 N N . ALA A 1 88 ? 10.156 -0.266 -10.106 1.00 84.56 88 ALA A N 1
ATOM 684 C CA . ALA A 1 88 ? 8.724 -0.568 -10.087 1.00 84.56 88 ALA A CA 1
ATOM 685 C C . ALA A 1 88 ? 8.367 -1.651 -9.054 1.00 84.56 88 ALA A C 1
ATOM 687 O O . ALA A 1 88 ? 7.384 -1.508 -8.328 1.00 84.56 88 ALA A O 1
ATOM 688 N N . ALA A 1 89 ? 9.181 -2.703 -8.945 1.00 86.19 89 ALA A N 1
ATOM 689 C CA . ALA A 1 89 ? 9.004 -3.762 -7.958 1.00 86.19 89 ALA A CA 1
ATOM 690 C C . ALA A 1 89 ? 9.174 -3.232 -6.526 1.00 86.19 89 ALA A C 1
ATOM 692 O O . ALA A 1 89 ? 8.333 -3.508 -5.671 1.00 86.19 89 ALA A O 1
ATOM 693 N N . MET A 1 90 ? 10.204 -2.417 -6.274 1.00 85.94 90 MET A N 1
ATOM 694 C CA . MET A 1 90 ? 10.390 -1.738 -4.984 1.00 85.94 90 MET A CA 1
ATOM 695 C C . MET A 1 90 ? 9.207 -0.824 -4.657 1.00 85.94 90 MET A C 1
ATOM 697 O O . MET A 1 90 ? 8.664 -0.891 -3.559 1.00 85.94 90 ME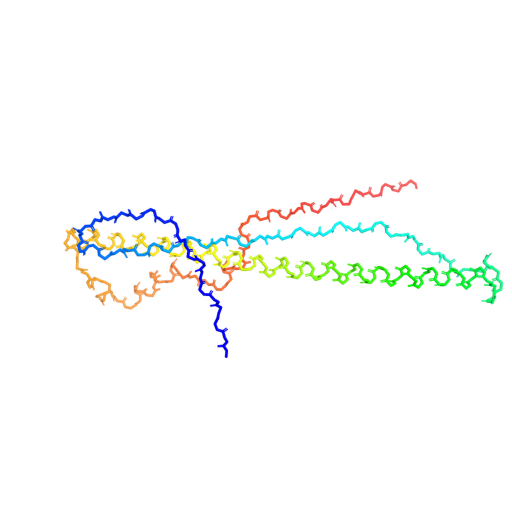T A O 1
ATOM 701 N N . ARG A 1 91 ? 8.731 -0.042 -5.632 1.00 83.19 91 ARG A N 1
ATOM 702 C CA . ARG A 1 91 ? 7.549 0.818 -5.494 1.00 83.19 91 ARG A CA 1
ATOM 703 C C . ARG A 1 91 ? 6.307 0.011 -5.111 1.00 83.19 91 ARG A C 1
ATOM 705 O O . ARG A 1 91 ? 5.564 0.418 -4.223 1.00 83.19 91 ARG A O 1
ATOM 712 N N . SER A 1 92 ? 6.095 -1.139 -5.751 1.00 81.75 92 SER A N 1
ATOM 713 C CA . SER A 1 92 ? 4.978 -2.036 -5.444 1.00 81.75 92 SER A CA 1
ATOM 714 C C . SER A 1 92 ? 5.070 -2.630 -4.040 1.00 81.75 92 SER A C 1
ATOM 716 O O . SER A 1 92 ? 4.036 -2.777 -3.397 1.00 81.75 92 SER A O 1
ATOM 718 N N . ARG A 1 93 ? 6.270 -2.979 -3.562 1.00 82.25 93 ARG A N 1
ATOM 719 C CA . ARG A 1 93 ? 6.474 -3.479 -2.192 1.00 82.25 93 ARG A CA 1
ATOM 720 C C . ARG A 1 93 ? 6.203 -2.381 -1.167 1.00 82.25 93 ARG A C 1
ATOM 722 O O . ARG A 1 93 ? 5.344 -2.564 -0.315 1.00 82.25 93 ARG A O 1
ATOM 729 N N . ASN A 1 94 ? 6.808 -1.207 -1.351 1.00 83.00 94 ASN A N 1
ATOM 730 C CA . ASN A 1 94 ? 6.620 -0.062 -0.459 1.00 83.00 94 ASN A CA 1
ATOM 731 C C . ASN A 1 94 ? 5.150 0.370 -0.355 1.00 83.00 94 ASN A C 1
ATOM 733 O O . ASN A 1 94 ? 4.721 0.810 0.704 1.00 83.00 94 ASN A O 1
ATOM 737 N N . ARG A 1 95 ? 4.367 0.242 -1.435 1.00 80.12 95 ARG A N 1
ATOM 738 C CA . ARG A 1 95 ? 2.912 0.475 -1.406 1.00 80.12 95 ARG A CA 1
ATOM 739 C C . ARG A 1 95 ? 2.185 -0.484 -0.481 1.00 80.12 95 ARG A C 1
ATOM 741 O O . ARG A 1 95 ? 1.423 -0.039 0.367 1.00 80.12 95 ARG A O 1
ATOM 748 N N . ARG A 1 96 ? 2.455 -1.785 -0.612 1.00 79.50 96 ARG A N 1
ATOM 749 C CA . ARG A 1 96 ? 1.859 -2.806 0.259 1.00 79.50 96 ARG A CA 1
ATOM 750 C C . ARG A 1 96 ? 2.229 -2.560 1.717 1.00 79.50 96 ARG A C 1
ATOM 752 O O . ARG A 1 96 ? 1.351 -2.584 2.569 1.00 79.50 96 ARG A O 1
ATOM 759 N N . ASP A 1 97 ? 3.494 -2.240 1.980 1.00 81.56 97 ASP A N 1
ATOM 760 C CA . ASP A 1 97 ? 3.957 -1.917 3.330 1.00 81.56 97 ASP A CA 1
ATOM 761 C C . ASP A 1 97 ? 3.266 -0.654 3.866 1.00 81.56 97 ASP A C 1
ATOM 763 O O . ASP A 1 97 ? 2.821 -0.634 5.011 1.00 81.56 97 ASP A O 1
ATOM 767 N N . ARG A 1 98 ? 3.092 0.383 3.033 1.00 80.19 98 ARG A N 1
ATOM 768 C CA . ARG A 1 98 ? 2.359 1.604 3.406 1.00 80.19 98 ARG A CA 1
ATOM 769 C C . ARG A 1 98 ? 0.912 1.312 3.767 1.00 80.19 98 ARG A C 1
ATOM 771 O O . ARG A 1 98 ? 0.437 1.772 4.800 1.00 80.19 98 ARG A O 1
ATOM 778 N N . ALA A 1 99 ? 0.224 0.568 2.911 1.00 80.00 99 ALA A N 1
ATOM 779 C CA . ALA A 1 99 ? -1.177 0.223 3.078 1.00 80.00 99 ALA A CA 1
ATOM 780 C C . ALA A 1 99 ? -1.397 -0.645 4.330 1.00 80.00 99 ALA A C 1
ATOM 782 O O . ALA A 1 99 ? -2.371 -0.447 5.056 1.00 80.00 99 ALA A O 1
ATOM 783 N N . ALA A 1 100 ? -0.458 -1.549 4.626 1.00 81.25 100 ALA A N 1
ATOM 784 C CA . ALA A 1 100 ? -0.451 -2.332 5.855 1.00 81.25 100 ALA A CA 1
ATOM 785 C C . ALA A 1 100 ? -0.247 -1.462 7.102 1.00 81.25 100 ALA A C 1
ATOM 787 O O . ALA A 1 100 ? -0.989 -1.600 8.072 1.00 81.25 100 ALA A O 1
ATOM 788 N N . VAL A 1 101 ? 0.725 -0.546 7.065 1.00 81.69 101 VAL A N 1
ATOM 789 C CA . VAL A 1 101 ? 1.024 0.368 8.176 1.00 81.69 101 VAL A CA 1
ATOM 790 C C . VAL A 1 101 ? -0.166 1.275 8.495 1.00 81.69 101 VAL A C 1
ATOM 792 O O . VAL A 1 101 ? -0.571 1.343 9.653 1.00 81.69 101 VAL A O 1
ATOM 795 N N . LEU A 1 102 ? -0.751 1.920 7.482 1.00 80.56 102 LEU A N 1
ATOM 796 C CA . LEU A 1 102 ? -1.872 2.846 7.672 1.00 80.56 102 LEU A CA 1
ATOM 797 C C . LEU A 1 102 ? -3.115 2.137 8.222 1.00 80.56 102 LEU A C 1
ATOM 799 O O . LEU A 1 102 ? -3.699 2.596 9.197 1.00 80.56 102 LEU A O 1
ATOM 803 N N . ARG A 1 103 ? -3.476 0.966 7.683 1.00 80.69 103 ARG A N 1
ATOM 804 C CA . ARG A 1 103 ? -4.623 0.209 8.210 1.00 80.69 103 ARG A CA 1
ATOM 805 C C . ARG A 1 103 ? -4.388 -0.357 9.598 1.00 80.69 103 ARG A C 1
ATOM 807 O O . ARG A 1 103 ? -5.315 -0.422 10.398 1.00 80.69 103 ARG A O 1
ATOM 814 N N . ALA A 1 104 ? -3.163 -0.781 9.905 1.00 82.62 104 ALA A N 1
ATOM 815 C CA . ALA A 1 104 ? -2.833 -1.211 11.260 1.00 82.62 104 ALA A CA 1
ATOM 816 C C . ALA A 1 104 ? -3.006 -0.060 12.264 1.00 82.62 104 ALA A C 1
ATOM 818 O O . ALA A 1 104 ? -3.457 -0.285 13.388 1.00 82.62 104 ALA A O 1
ATOM 819 N N . GLU A 1 105 ? -2.682 1.166 11.853 1.00 83.94 105 GLU A N 1
ATOM 820 C CA . GLU A 1 105 ? -2.916 2.371 12.641 1.00 83.94 105 GLU A CA 1
ATOM 821 C C . GLU A 1 105 ? -4.417 2.669 12.789 1.00 83.94 105 GLU A C 1
ATOM 823 O O . GLU A 1 105 ? -4.882 2.809 13.921 1.00 83.94 105 GLU A O 1
ATOM 828 N N . GLU A 1 106 ? -5.203 2.635 11.711 1.00 84.12 106 GLU A N 1
ATOM 829 C CA . GLU A 1 106 ? -6.670 2.781 11.761 1.00 84.12 106 GLU A CA 1
ATOM 830 C C . GLU A 1 106 ? -7.326 1.744 12.689 1.00 84.12 106 GLU A C 1
ATOM 832 O O . GLU A 1 106 ? -8.111 2.093 13.573 1.00 84.12 106 GLU A O 1
ATOM 837 N N . ALA A 1 107 ? -6.936 0.470 12.573 1.00 85.69 107 ALA A N 1
ATOM 838 C CA . ALA A 1 107 ? -7.406 -0.598 13.451 1.00 85.69 107 ALA A CA 1
ATOM 839 C C . ALA A 1 107 ? -7.008 -0.362 14.919 1.00 85.69 107 ALA A C 1
ATOM 841 O O . ALA A 1 107 ? -7.748 -0.721 15.841 1.00 85.69 107 ALA A O 1
ATOM 842 N N . SER A 1 108 ? -5.846 0.252 15.165 1.00 86.19 108 SER A N 1
ATOM 843 C CA . SER A 1 108 ? -5.422 0.614 16.518 1.00 86.19 108 SER A CA 1
ATOM 844 C C . SER A 1 108 ? -6.286 1.729 17.118 1.00 86.19 108 SER A C 1
ATOM 846 O O . SER A 1 108 ? -6.667 1.619 18.287 1.00 86.19 108 SER A O 1
ATOM 848 N N . PHE A 1 109 ? -6.661 2.736 16.319 1.00 88.06 109 PHE A N 1
ATOM 849 C CA . PHE A 1 109 ? -7.567 3.811 16.727 1.00 88.06 109 PHE A CA 1
ATOM 850 C C . PHE A 1 109 ? -8.972 3.279 17.009 1.00 88.06 109 PHE A C 1
ATOM 852 O O . PHE A 1 109 ? -9.486 3.502 18.106 1.00 88.06 109 PHE A O 1
ATOM 859 N N . ALA A 1 110 ? -9.541 2.486 16.097 1.00 88.94 110 ALA A N 1
ATOM 860 C CA . ALA A 1 110 ? -10.850 1.863 16.293 1.00 88.94 110 ALA A CA 1
ATOM 861 C C . ALA A 1 110 ? -10.882 1.014 17.577 1.00 88.94 110 ALA A C 1
ATOM 863 O O . ALA A 1 110 ? -11.786 1.128 18.403 1.00 88.94 110 ALA A O 1
ATOM 864 N N . LYS A 1 111 ? -9.833 0.217 17.827 1.00 89.81 111 LYS A N 1
ATOM 865 C CA . LYS A 1 111 ? -9.719 -0.580 19.058 1.00 89.81 111 LYS A CA 1
ATOM 866 C C . LYS A 1 111 ? -9.625 0.282 20.319 1.00 89.81 111 LYS A C 1
ATOM 868 O O . LYS A 1 111 ? -10.152 -0.115 21.364 1.00 89.81 111 LYS A O 1
ATOM 873 N N . ALA A 1 112 ? -8.922 1.411 20.262 1.00 89.75 112 ALA A N 1
ATOM 874 C CA . ALA A 1 112 ? -8.831 2.344 21.382 1.00 89.75 112 ALA A CA 1
ATOM 875 C C . ALA A 1 112 ? -10.196 2.983 21.679 1.00 89.75 112 ALA A C 1
ATOM 877 O O . ALA A 1 112 ? -10.616 3.006 22.836 1.00 89.75 112 ALA A O 1
ATOM 878 N N . GLU A 1 113 ? -10.918 3.400 20.641 1.00 92.56 113 GLU A N 1
ATOM 879 C CA . GLU A 1 113 ? -12.268 3.948 20.749 1.00 92.56 113 GLU A CA 1
ATOM 880 C C . GLU A 1 113 ? -13.262 2.925 21.323 1.00 92.56 113 GLU A C 1
ATOM 882 O O . GLU A 1 113 ? -13.953 3.221 22.300 1.00 92.56 113 GLU A O 1
ATOM 887 N N . CYS A 1 114 ? -13.275 1.682 20.825 1.00 90.56 114 CYS A N 1
ATOM 888 C CA . CYS A 1 114 ? -14.115 0.619 21.388 1.00 90.56 114 CYS A CA 1
ATOM 889 C C . CYS A 1 114 ? -13.840 0.397 22.883 1.00 90.56 114 CYS A C 1
ATOM 891 O O . CYS A 1 114 ? -14.762 0.172 23.668 1.00 90.56 114 CYS A O 1
ATOM 893 N N . ARG A 1 115 ? -12.570 0.462 23.308 1.00 90.75 115 ARG A N 1
ATOM 894 C CA . ARG A 1 115 ? -12.198 0.325 24.726 1.00 90.75 115 ARG A CA 1
ATOM 895 C C . ARG A 1 115 ? -12.671 1.503 25.566 1.00 90.75 115 ARG A C 1
ATOM 897 O O . ARG A 1 115 ? -13.124 1.277 26.686 1.00 90.75 115 ARG A O 1
ATOM 904 N N . TYR A 1 116 ? -12.583 2.721 25.038 1.00 93.94 116 TYR A N 1
ATOM 905 C CA . TYR A 1 116 ? -13.122 3.909 25.693 1.00 93.94 116 TYR A CA 1
ATOM 906 C C . TYR A 1 116 ? -14.633 3.768 25.921 1.00 93.94 116 TYR A C 1
ATOM 908 O O . TYR A 1 116 ? -15.099 3.897 27.055 1.00 93.94 116 TYR A O 1
ATOM 916 N N . TRP A 1 117 ? -15.390 3.404 24.882 1.00 93.19 117 TRP A N 1
ATOM 917 C CA . TRP A 1 117 ? -16.837 3.213 24.995 1.00 93.19 117 TRP A CA 1
ATOM 918 C C . TRP A 1 117 ? -17.215 2.050 25.908 1.00 93.19 117 TRP A C 1
ATOM 920 O O . TRP A 1 117 ? -18.139 2.189 26.708 1.00 93.19 117 TRP A O 1
ATOM 930 N N . LYS A 1 118 ? -16.463 0.942 25.880 1.00 92.56 118 LYS A N 1
ATOM 931 C CA . LYS A 1 118 ? -16.645 -0.160 26.834 1.00 92.56 118 LYS A CA 1
ATOM 932 C C . LYS A 1 118 ? -16.464 0.314 28.278 1.00 92.56 118 LYS A C 1
ATOM 934 O O . LYS A 1 118 ? -17.301 0.013 29.123 1.00 92.56 118 LYS A O 1
ATOM 939 N N . ALA A 1 119 ? -15.398 1.062 28.567 1.00 93.06 119 ALA A N 1
ATOM 940 C CA . ALA A 1 119 ? -15.154 1.593 29.907 1.00 93.06 119 ALA A CA 1
ATOM 941 C C . ALA A 1 119 ? -16.273 2.549 30.351 1.00 93.06 119 ALA A C 1
ATOM 943 O O . ALA A 1 119 ? -16.753 2.453 31.478 1.00 93.06 119 ALA A O 1
ATOM 944 N N . LYS A 1 120 ? -16.736 3.418 29.445 1.00 96.81 120 LYS A N 1
ATOM 945 C CA . LYS A 1 120 ? -17.845 4.343 29.699 1.00 96.81 120 LYS A CA 1
ATOM 946 C C . LYS A 1 120 ? -19.165 3.616 29.980 1.00 96.81 120 LYS A C 1
ATOM 948 O O . LYS A 1 120 ? -19.870 4.002 30.904 1.00 96.81 120 LYS A O 1
ATOM 953 N N . ALA A 1 121 ? -19.483 2.559 29.234 1.00 94.50 121 ALA A N 1
ATOM 954 C CA . ALA A 1 121 ? -20.686 1.755 29.455 1.00 94.50 121 ALA A CA 1
ATOM 955 C C . ALA A 1 121 ? -20.649 1.023 30.805 1.00 94.50 121 ALA A C 1
ATOM 957 O O . ALA A 1 121 ? -21.631 1.048 31.542 1.00 94.50 121 ALA A O 1
ATOM 958 N N . ILE A 1 122 ? -19.503 0.431 31.162 1.00 94.00 122 ILE A N 1
ATOM 959 C CA . ILE A 1 122 ? -19.316 -0.218 32.470 1.00 94.00 122 ILE A CA 1
ATOM 960 C C . ILE A 1 122 ? -19.492 0.800 33.603 1.00 94.00 122 ILE A C 1
ATOM 962 O O . ILE A 1 122 ? -20.192 0.525 34.573 1.00 94.00 122 ILE A O 1
ATOM 966 N N . ALA A 1 123 ? -18.918 1.999 33.466 1.00 95.25 123 ALA A N 1
ATOM 967 C CA . ALA A 1 123 ? -19.091 3.073 34.445 1.00 95.25 123 ALA A CA 1
ATOM 968 C C . ALA A 1 123 ? -20.556 3.534 34.580 1.00 95.25 123 ALA A C 1
ATOM 970 O O . ALA A 1 123 ? -20.954 3.993 35.646 1.00 95.25 123 ALA A O 1
ATOM 971 N N . ALA A 1 124 ? -21.362 3.381 33.526 1.00 96.44 124 ALA A N 1
ATOM 972 C CA . ALA A 1 124 ? -22.799 3.646 33.532 1.00 96.44 124 ALA A CA 1
ATOM 973 C C . ALA A 1 124 ? -23.650 2.467 34.059 1.00 96.44 124 ALA A C 1
ATOM 975 O O . ALA A 1 124 ? -24.875 2.543 34.019 1.00 96.44 124 ALA A O 1
ATOM 976 N N . GLY A 1 125 ? -23.025 1.389 34.550 1.00 95.12 125 GLY A N 1
ATOM 977 C CA . GLY A 1 125 ? -23.708 0.235 35.143 1.00 95.12 125 GLY A CA 1
ATOM 978 C C . GLY A 1 125 ? -23.943 -0.943 34.195 1.00 95.12 125 GLY A C 1
ATOM 979 O O . GLY A 1 125 ? -24.621 -1.895 34.577 1.00 95.12 125 GLY A O 1
ATOM 980 N N . ALA A 1 126 ? -23.398 -0.917 32.975 1.00 93.88 126 ALA A N 1
ATOM 981 C CA . ALA A 1 126 ? -23.462 -2.075 32.087 1.00 93.88 126 ALA A CA 1
ATOM 982 C C . ALA A 1 126 ? -22.595 -3.231 32.614 1.00 93.88 126 ALA A C 1
ATOM 984 O O . ALA A 1 126 ? -21.492 -3.017 33.122 1.00 93.88 126 ALA A O 1
ATOM 985 N N . ASP A 1 127 ? -23.059 -4.467 32.423 1.00 93.12 127 ASP A N 1
ATOM 986 C CA . ASP A 1 127 ? -22.295 -5.651 32.811 1.00 93.12 127 ASP A CA 1
ATOM 987 C C . ASP A 1 127 ? -21.036 -5.807 31.923 1.00 93.12 127 ASP A C 1
ATOM 989 O O . ASP A 1 127 ? -21.153 -5.934 30.696 1.00 93.12 127 ASP A O 1
ATOM 993 N N . PRO A 1 128 ? -19.815 -5.842 32.498 1.00 89.75 128 PRO A N 1
ATOM 994 C CA . PRO A 1 128 ? -18.576 -6.042 31.742 1.00 89.75 128 PRO A CA 1
ATOM 995 C C . PRO A 1 128 ? -18.509 -7.375 30.979 1.00 89.75 128 PRO A C 1
ATOM 997 O O . PRO A 1 128 ? -17.722 -7.482 30.027 1.00 89.75 128 PRO A O 1
ATOM 1000 N N . ARG A 1 129 ? -19.316 -8.365 31.381 1.00 91.69 129 ARG A N 1
ATOM 1001 C CA . ARG A 1 129 ? -19.462 -9.686 30.757 1.00 91.69 129 ARG A CA 1
ATOM 1002 C C . ARG A 1 129 ? -20.622 -9.770 29.770 1.00 91.69 129 ARG A C 1
ATOM 1004 O O . ARG A 1 129 ? -20.854 -10.843 29.230 1.00 91.69 129 ARG A O 1
ATOM 1011 N N . GLY A 1 130 ? -21.291 -8.658 29.449 1.00 88.94 130 GLY A N 1
ATOM 1012 C CA . GLY A 1 130 ? -22.414 -8.629 28.500 1.00 88.94 130 GLY A CA 1
ATOM 1013 C C . GLY A 1 130 ? -22.148 -9.366 27.179 1.00 88.94 130 GLY A C 1
ATOM 1014 O O . GLY A 1 130 ? -23.032 -10.029 26.647 1.00 88.94 130 GLY A O 1
ATOM 1015 N N . TRP A 1 131 ? -20.904 -9.324 26.689 1.00 89.12 131 TRP A N 1
ATOM 1016 C CA . TRP A 1 131 ? -20.477 -10.068 25.501 1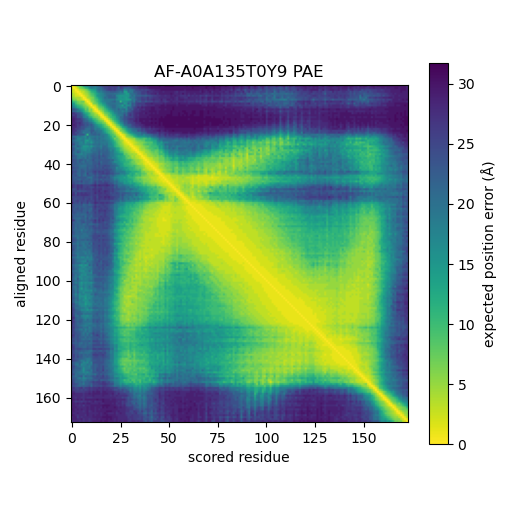.00 89.12 131 TRP A CA 1
ATOM 1017 C C . TRP A 1 131 ? -20.572 -11.595 25.655 1.00 89.12 131 TRP A C 1
ATOM 1019 O O . TRP A 1 131 ? -20.925 -12.280 24.703 1.00 89.12 131 TRP A O 1
ATOM 1029 N N . GLU A 1 132 ? -20.258 -12.144 26.831 1.00 91.88 132 GLU A N 1
ATOM 1030 C CA . GLU A 1 132 ? -20.259 -13.592 27.095 1.00 91.88 132 GLU A CA 1
ATOM 1031 C C . GLU A 1 132 ? -21.680 -14.170 27.037 1.00 91.88 132 GLU A C 1
ATOM 1033 O O . GLU A 1 132 ? -21.855 -15.291 26.559 1.00 91.88 132 GLU A O 1
ATOM 1038 N N . PHE A 1 133 ? -22.681 -13.376 27.432 1.00 92.88 133 PHE A N 1
ATOM 1039 C CA . PHE A 1 133 ? -24.095 -13.762 27.454 1.00 92.88 133 PHE A CA 1
ATOM 1040 C C . PHE A 1 133 ? -24.791 -13.707 26.090 1.00 92.88 133 PHE A C 1
ATOM 1042 O O . PHE A 1 133 ? -25.923 -14.175 25.967 1.00 92.88 133 PHE A O 1
ATOM 1049 N N . LEU A 1 134 ? -24.149 -13.144 25.061 1.00 91.81 134 LEU A N 1
ATOM 1050 C CA . LEU A 1 134 ? -24.709 -13.160 23.712 1.00 91.81 134 LEU A CA 1
ATOM 1051 C C . LEU A 1 134 ? -24.718 -14.592 23.146 1.00 91.81 134 LEU A C 1
ATOM 1053 O O . LEU A 1 134 ? -23.722 -15.307 23.298 1.00 91.81 134 LEU A O 1
ATOM 1057 N N . PRO A 1 135 ? -25.784 -14.999 22.431 1.00 95.69 135 PRO A N 1
ATOM 1058 C CA . PRO A 1 135 ? -25.766 -16.218 21.631 1.00 95.69 135 PRO A CA 1
ATOM 1059 C C . PRO A 1 135 ? -24.627 -16.182 20.606 1.00 95.69 135 PRO A C 1
ATOM 1061 O O . PRO A 1 135 ? -24.326 -15.124 20.048 1.00 95.69 135 PRO A O 1
ATOM 1064 N N . ASP A 1 136 ? -24.027 -17.333 20.307 1.00 94.12 136 ASP A N 1
ATOM 1065 C CA . ASP A 1 136 ? -22.856 -17.391 19.422 1.00 94.12 136 ASP A CA 1
ATOM 1066 C C . ASP A 1 136 ? -2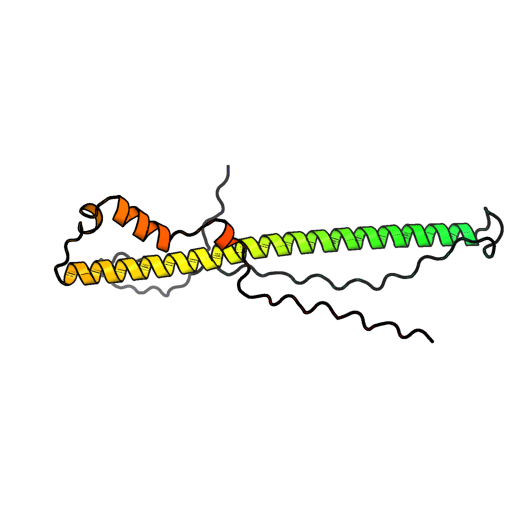3.156 -16.873 18.009 1.00 94.12 136 ASP A C 1
ATOM 1068 O O . ASP A 1 136 ? -22.354 -16.128 17.454 1.00 94.12 136 ASP A O 1
ATOM 1072 N N . VAL A 1 137 ? -24.365 -17.113 17.490 1.00 94.62 137 VAL A N 1
ATOM 1073 C CA . VAL A 1 137 ? -24.825 -16.555 16.203 1.00 94.62 137 VAL A CA 1
ATOM 1074 C C . VAL A 1 137 ? -24.786 -15.021 16.197 1.00 94.62 137 VAL A C 1
ATOM 1076 O O . VAL A 1 137 ? -24.402 -14.409 15.204 1.00 94.62 137 VAL A O 1
ATOM 1079 N N . ALA A 1 138 ? -25.142 -14.376 17.314 1.00 92.75 138 ALA A N 1
ATOM 1080 C CA . ALA A 1 138 ? -25.092 -12.920 17.426 1.00 92.75 138 ALA A CA 1
ATOM 1081 C C . ALA A 1 138 ? -23.645 -12.414 17.519 1.00 92.75 138 ALA A 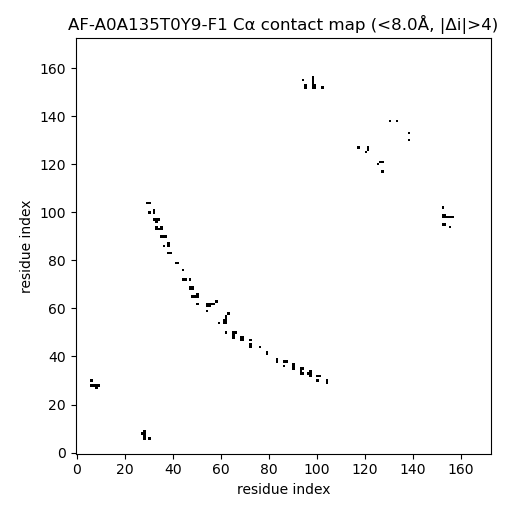C 1
ATOM 1083 O O . ALA A 1 138 ? -23.306 -11.410 16.894 1.00 92.75 138 ALA A O 1
ATOM 1084 N N . LYS A 1 139 ? -22.773 -13.126 18.250 1.00 93.06 139 LYS A N 1
ATOM 1085 C CA . LYS A 1 139 ? -21.336 -12.808 18.305 1.00 93.06 139 LYS A CA 1
ATOM 1086 C C . LYS A 1 139 ? -20.700 -12.898 16.920 1.00 93.06 139 LYS A C 1
ATOM 1088 O O . LYS A 1 139 ? -19.938 -12.010 16.548 1.00 93.06 139 LYS A O 1
ATOM 1093 N N . GLU A 1 140 ? -21.016 -13.948 16.166 1.00 91.56 140 GLU A N 1
ATOM 1094 C CA . GLU A 1 140 ? -20.504 -14.167 14.814 1.00 91.56 140 GLU A CA 1
ATOM 1095 C C . GLU A 1 140 ? -20.994 -13.110 13.828 1.00 91.56 140 GLU A C 1
ATOM 1097 O O . GLU A 1 140 ? -20.180 -12.590 13.067 1.00 91.56 140 GLU A O 1
ATOM 1102 N N . ALA A 1 141 ? -22.282 -12.752 13.866 1.00 91.44 141 ALA A N 1
ATOM 1103 C CA . ALA A 1 141 ? -22.842 -11.698 13.022 1.00 91.44 141 ALA A CA 1
ATOM 1104 C C . ALA A 1 141 ? -22.160 -10.348 13.286 1.00 91.44 141 ALA A C 1
ATOM 1106 O O . ALA A 1 141 ? -21.640 -9.727 12.362 1.00 91.44 141 ALA A O 1
ATOM 1107 N N . VAL A 1 142 ? -22.052 -9.948 14.558 1.00 89.81 142 VAL A N 1
ATOM 1108 C CA . VAL A 1 142 ? -21.362 -8.707 14.937 1.00 89.81 142 VAL A CA 1
ATOM 1109 C C . VAL A 1 142 ? -19.888 -8.761 14.530 1.00 89.81 142 VAL A C 1
ATOM 1111 O O . VAL A 1 142 ? -19.363 -7.799 13.986 1.00 89.81 142 VAL A O 1
ATOM 1114 N N . ALA A 1 143 ? -19.197 -9.882 14.752 1.00 88.69 143 ALA A N 1
ATOM 1115 C CA . ALA A 1 143 ? -17.800 -10.022 14.346 1.00 88.69 143 ALA A CA 1
ATOM 1116 C C . ALA A 1 143 ? -17.613 -9.988 12.819 1.00 88.69 143 ALA A C 1
ATOM 1118 O O . ALA A 1 143 ? -16.569 -9.537 12.349 1.00 88.69 143 ALA A O 1
ATOM 1119 N N . ALA A 1 144 ? -18.593 -10.467 12.048 1.00 88.19 144 ALA A N 1
ATOM 1120 C CA . ALA A 1 144 ? -18.553 -10.447 10.593 1.00 88.19 144 ALA A CA 1
ATOM 1121 C C . ALA A 1 144 ? -18.610 -9.019 10.036 1.00 88.19 144 ALA A C 1
ATOM 1123 O O . ALA A 1 144 ? -17.848 -8.723 9.118 1.00 88.19 144 ALA A O 1
ATOM 1124 N N . ASP A 1 145 ? -19.417 -8.138 10.631 1.00 84.62 145 ASP A N 1
ATOM 1125 C CA . ASP A 1 145 ? -19.552 -6.736 10.204 1.00 84.62 145 ASP A CA 1
ATOM 1126 C C . ASP A 1 145 ? -18.254 -5.923 10.359 1.00 84.62 145 ASP A C 1
ATOM 1128 O O . ASP A 1 145 ? -18.046 -4.932 9.660 1.00 84.62 145 ASP A O 1
ATOM 1132 N N . TYR A 1 146 ? -17.360 -6.350 11.255 1.00 83.44 146 TYR A N 1
ATOM 1133 C CA . TYR A 1 146 ? -16.079 -5.685 11.530 1.00 83.44 146 TYR A CA 1
ATOM 1134 C C . TYR A 1 146 ? -14.860 -6.512 11.103 1.00 83.44 146 TYR A C 1
ATOM 1136 O O . TYR A 1 146 ? -13.733 -6.221 11.522 1.00 83.44 146 TYR A O 1
ATOM 1144 N N . ARG A 1 147 ? -15.059 -7.574 10.313 1.00 82.25 147 ARG A N 1
ATOM 1145 C CA . ARG A 1 147 ? -13.960 -8.415 9.830 1.00 82.25 147 ARG A CA 1
ATOM 1146 C C . ARG A 1 147 ? -13.086 -7.613 8.863 1.00 82.25 147 ARG A C 1
ATOM 1148 O O . ARG A 1 147 ? -13.594 -6.928 7.986 1.00 82.25 147 ARG A O 1
ATOM 1155 N N . ILE A 1 148 ? -11.770 -7.727 9.033 1.00 77.75 148 ILE A N 1
ATOM 1156 C CA . ILE A 1 148 ? -10.774 -7.164 8.117 1.00 77.75 148 ILE A CA 1
ATOM 1157 C C . ILE A 1 148 ? -10.130 -8.330 7.375 1.00 77.75 148 ILE A C 1
ATOM 1159 O O . ILE A 1 148 ? -9.514 -9.197 8.003 1.00 77.75 148 ILE A O 1
ATOM 1163 N N . ASP A 1 149 ? -10.248 -8.333 6.054 1.00 78.06 149 ASP A N 1
ATOM 1164 C CA . ASP A 1 149 ? -9.693 -9.361 5.186 1.00 78.06 149 ASP A CA 1
ATOM 1165 C C . ASP A 1 149 ? -8.329 -8.957 4.620 1.00 78.06 149 ASP A C 1
ATOM 1167 O O . ASP A 1 149 ? -7.946 -7.789 4.538 1.00 78.06 149 ASP A O 1
ATOM 1171 N N . ALA A 1 150 ? -7.561 -9.955 4.173 1.00 69.06 150 ALA A N 1
ATOM 1172 C CA . ALA A 1 150 ? -6.253 -9.722 3.561 1.00 69.06 150 ALA A CA 1
ATOM 1173 C C . ALA A 1 150 ? -6.343 -8.791 2.340 1.00 69.06 150 ALA A C 1
ATOM 1175 O O . ALA A 1 150 ? -5.429 -8.008 2.093 1.00 69.06 150 ALA A O 1
ATOM 1176 N N . LEU A 1 151 ? -7.445 -8.868 1.587 1.00 70.31 151 LEU A N 1
ATOM 1177 C CA . LEU A 1 151 ? -7.687 -8.025 0.417 1.00 70.31 151 LEU A CA 1
ATOM 1178 C C . LEU A 1 151 ? -7.889 -6.558 0.783 1.00 70.31 151 LEU A C 1
ATOM 1180 O O . LEU A 1 151 ? -7.485 -5.696 -0.004 1.00 70.31 151 LEU A O 1
ATOM 1184 N N . ASP A 1 152 ? -8.407 -6.281 1.981 1.00 68.56 152 ASP A N 1
ATOM 1185 C CA . ASP A 1 152 ? -8.552 -4.915 2.457 1.00 68.56 152 ASP A CA 1
ATOM 1186 C C . ASP A 1 152 ? -7.178 -4.271 2.513 1.00 68.56 152 ASP A C 1
ATOM 1188 O O . ASP A 1 152 ? -7.009 -3.212 1.939 1.00 68.56 152 ASP A O 1
ATOM 1192 N N . PHE A 1 153 ? -6.142 -4.950 3.019 1.00 66.00 153 PHE A N 1
ATOM 1193 C CA . PHE A 1 153 ? -4.780 -4.405 3.114 1.00 66.00 153 PHE A CA 1
ATOM 1194 C C . PHE A 1 153 ? -4.107 -4.033 1.784 1.00 66.00 153 PHE A C 1
ATOM 1196 O O . PHE A 1 153 ? -3.155 -3.248 1.796 1.00 66.00 153 PHE A O 1
ATOM 1203 N N . PHE A 1 154 ? -4.571 -4.551 0.644 1.00 62.03 154 PHE A N 1
ATOM 1204 C CA . PHE A 1 154 ? -3.888 -4.384 -0.645 1.00 62.03 154 PHE A CA 1
ATOM 1205 C C . PHE A 1 154 ? -4.578 -3.430 -1.624 1.00 62.03 154 PHE A C 1
ATOM 1207 O O . PHE A 1 154 ? -3.994 -3.127 -2.667 1.00 62.03 154 PHE A O 1
ATOM 1214 N N . GLN A 1 155 ? -5.773 -2.921 -1.312 1.00 61.22 155 GLN A N 1
ATOM 1215 C CA . GLN A 1 155 ? -6.382 -1.850 -2.102 1.00 61.22 155 GLN A CA 1
ATOM 1216 C C . GLN A 1 155 ? -5.739 -0.507 -1.721 1.00 61.22 155 GLN A C 1
ATOM 1218 O O . GLN A 1 155 ? -5.895 -0.030 -0.601 1.00 61.22 155 GLN A O 1
ATOM 1223 N N . ASP A 1 156 ? -4.967 0.099 -2.625 1.00 56.94 156 ASP A N 1
ATOM 1224 C CA . ASP A 1 156 ? -4.406 1.441 -2.417 1.00 56.94 156 ASP A CA 1
ATOM 1225 C C . ASP A 1 156 ? -5.557 2.466 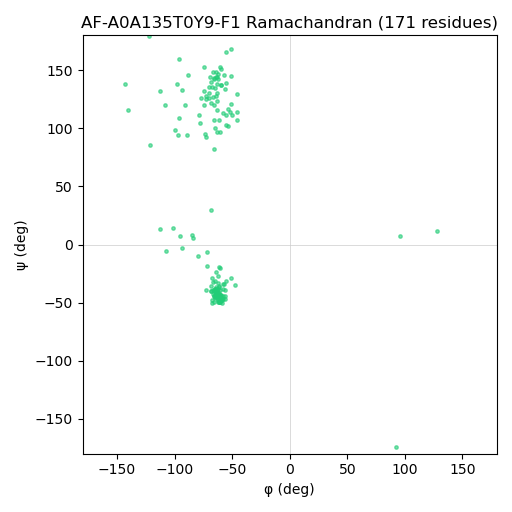-2.378 1.00 56.94 156 ASP A C 1
ATOM 1227 O O . ASP A 1 156 ? -6.150 2.800 -3.406 1.00 56.94 156 ASP A O 1
ATOM 1231 N N . VAL A 1 157 ? -5.866 2.990 -1.191 1.00 52.03 157 VAL A N 1
ATOM 1232 C CA . VAL A 1 157 ? -6.746 4.152 -1.013 1.00 52.03 157 VAL A CA 1
ATOM 1233 C C . VAL A 1 157 ? -5.966 5.388 -1.484 1.00 52.03 157 VAL A C 1
ATOM 1235 O O . VAL A 1 157 ? -5.185 5.960 -0.730 1.00 52.03 157 VAL A O 1
ATOM 1238 N N . GLY A 1 158 ? -6.106 5.785 -2.755 1.00 50.75 158 GLY A N 1
ATOM 1239 C CA . GLY A 1 158 ? -5.804 7.172 -3.145 1.00 50.75 158 GLY A CA 1
ATOM 1240 C C . GLY A 1 158 ? -4.857 7.464 -4.312 1.00 50.75 158 GLY A C 1
ATOM 1241 O O . GLY A 1 158 ? -4.535 8.633 -4.497 1.00 50.75 158 GLY A O 1
ATOM 1242 N N . GLU A 1 159 ? -4.445 6.514 -5.157 1.00 46.59 159 GLU A N 1
ATOM 1243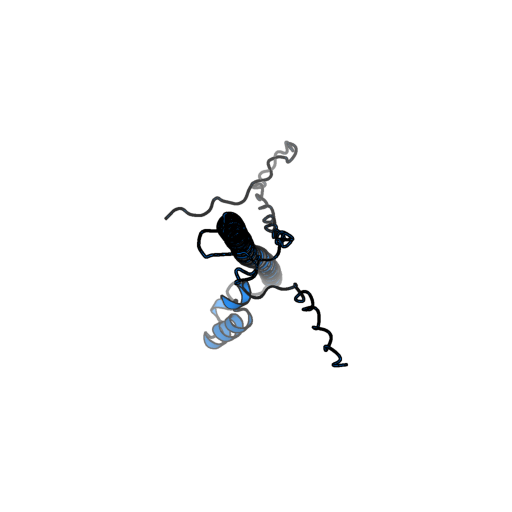 C CA . GLU A 1 159 ? -3.952 6.899 -6.495 1.00 46.59 159 GLU A CA 1
ATOM 1244 C C . GLU A 1 159 ? -5.060 6.683 -7.530 1.00 46.59 159 GLU A C 1
ATOM 1246 O O . GLU A 1 159 ? -5.251 5.585 -8.053 1.00 46.59 159 GLU A O 1
ATOM 1251 N N . VAL A 1 160 ? -5.760 7.774 -7.870 1.00 42.69 160 VAL A N 1
ATOM 1252 C CA . VAL A 1 160 ? -6.316 7.938 -9.218 1.00 42.69 160 VAL A CA 1
ATOM 1253 C C . VAL A 1 160 ? -5.156 7.648 -10.161 1.00 42.69 160 VAL A C 1
ATOM 1255 O O . VAL A 1 160 ? -4.164 8.380 -10.162 1.00 42.69 160 VAL A O 1
ATOM 1258 N N . ALA A 1 161 ? -5.237 6.531 -10.886 1.00 39.78 161 ALA A N 1
ATOM 1259 C CA . ALA A 1 161 ? -4.228 6.159 -11.865 1.00 39.78 161 ALA A CA 1
ATOM 1260 C C . ALA A 1 161 ? -3.900 7.404 -12.706 1.00 39.78 161 ALA A C 1
ATOM 1262 O O . ALA A 1 161 ? -4.844 8.054 -13.170 1.00 39.78 161 ALA A O 1
ATOM 1263 N N . PRO A 1 162 ? -2.618 7.781 -12.892 1.00 41.44 162 PRO A N 1
ATOM 1264 C CA . PRO A 1 162 ? -2.294 8.887 -13.777 1.00 41.44 162 PRO A CA 1
ATOM 1265 C C . PRO A 1 162 ? -2.947 8.561 -15.111 1.00 41.44 162 PRO A C 1
ATOM 1267 O O . PRO A 1 162 ? -2.655 7.511 -15.690 1.00 41.44 162 PRO A O 1
ATOM 1270 N N . ALA A 1 163 ? -3.906 9.402 -15.514 1.00 43.50 163 ALA A N 1
ATOM 1271 C CA . ALA A 1 163 ? -4.704 9.197 -16.706 1.00 43.50 163 ALA A CA 1
ATOM 1272 C C . ALA A 1 163 ? -3.751 8.796 -17.827 1.00 43.50 163 ALA A C 1
ATOM 1274 O O . ALA A 1 163 ? -2.868 9.569 -18.204 1.00 43.50 163 ALA A O 1
ATOM 1275 N N . THR A 1 164 ? -3.872 7.556 -18.305 1.00 40.69 164 THR A N 1
ATOM 1276 C CA . THR A 1 164 ? -3.103 7.105 -19.460 1.00 40.69 164 THR A CA 1
ATOM 1277 C C . THR A 1 164 ? -3.325 8.149 -20.547 1.00 40.69 164 THR A C 1
ATOM 1279 O O . THR A 1 164 ? -4.493 8.392 -20.876 1.00 40.69 164 THR A O 1
ATOM 1282 N N . PRO A 1 165 ? -2.279 8.811 -21.077 1.00 44.44 165 PRO A N 1
ATOM 1283 C CA . PRO A 1 165 ? -2.478 9.815 -22.106 1.00 44.44 165 PRO A CA 1
ATOM 1284 C C . PRO A 1 165 ? -3.197 9.128 -23.265 1.00 44.44 165 PRO A C 1
ATOM 1286 O O . PRO A 1 165 ? -2.665 8.193 -23.871 1.00 44.44 165 PRO A O 1
ATOM 1289 N N . LYS A 1 166 ? -4.450 9.534 -23.513 1.00 43.97 166 LYS A N 1
ATOM 1290 C CA . LYS A 1 166 ? -5.251 9.049 -24.638 1.00 43.97 166 LYS A CA 1
ATOM 1291 C C . LYS A 1 166 ? -4.396 9.241 -25.886 1.00 43.97 166 LYS A C 1
ATOM 1293 O O . LYS A 1 166 ? -4.079 10.373 -26.244 1.00 43.97 166 LYS A O 1
ATOM 1298 N N . LYS A 1 167 ? -3.983 8.142 -26.528 1.00 42.91 167 LYS A N 1
ATOM 1299 C CA . LYS A 1 167 ? -3.318 8.201 -27.833 1.00 42.91 167 LYS A CA 1
ATOM 1300 C C . LYS A 1 167 ? -4.248 8.969 -28.768 1.00 42.91 167 LYS A C 1
ATOM 1302 O O . LYS A 1 167 ? -5.330 8.481 -29.083 1.00 42.91 167 LYS A O 1
ATOM 1307 N N . ALA A 1 168 ? -3.841 10.171 -29.169 1.00 48.66 168 ALA A N 1
ATOM 1308 C CA . ALA A 1 168 ? -4.579 10.953 -30.146 1.00 48.66 168 ALA A CA 1
ATOM 1309 C C . ALA A 1 168 ? -4.738 10.117 -31.432 1.00 48.66 168 ALA A C 1
ATOM 1311 O O . ALA A 1 168 ? -3.762 9.492 -31.873 1.00 48.66 168 ALA A O 1
ATOM 1312 N N . PRO A 1 169 ? -5.941 10.054 -32.029 1.00 48.97 169 PRO A N 1
ATOM 1313 C CA . PRO A 1 169 ? -6.153 9.294 -33.249 1.00 48.97 169 PRO A CA 1
ATOM 1314 C C . PRO A 1 169 ? -5.311 9.905 -34.371 1.00 48.97 169 PRO A C 1
ATOM 1316 O O . PRO A 1 169 ? -5.421 11.091 -34.685 1.00 48.97 169 PRO A O 1
ATOM 1319 N N . LYS A 1 170 ? -4.449 9.085 -34.980 1.00 51.69 170 LYS A N 1
ATOM 1320 C CA . LYS A 1 170 ? -3.702 9.465 -36.182 1.00 51.69 170 LYS A CA 1
ATOM 1321 C C . LYS A 1 170 ? -4.711 9.751 -37.297 1.00 51.69 170 LYS A C 1
ATOM 1323 O O . LYS A 1 170 ? -5.304 8.817 -37.834 1.00 51.69 170 LYS A O 1
ATOM 1328 N N . ARG A 1 171 ? -4.904 11.026 -37.653 1.00 47.03 171 ARG A N 1
ATOM 1329 C CA . ARG A 1 171 ? -5.593 11.398 -38.897 1.00 47.03 171 ARG A CA 1
ATOM 1330 C C . ARG A 1 171 ? -4.750 10.868 -40.055 1.00 47.03 171 ARG A C 1
ATOM 1332 O O . ARG A 1 171 ? -3.601 11.277 -40.209 1.00 47.03 171 ARG A O 1
ATOM 1339 N N . LYS A 1 172 ? -5.304 9.931 -40.826 1.00 50.34 172 LYS A N 1
ATOM 1340 C CA . LYS A 1 172 ? -4.768 9.580 -42.143 1.00 50.34 172 LYS A CA 1
ATOM 1341 C C . LYS A 1 172 ? -4.977 10.795 -43.053 1.00 50.34 172 LYS A C 1
ATOM 1343 O O . LYS A 1 172 ? -6.085 11.330 -43.096 1.00 50.34 172 LYS A O 1
ATOM 1348 N N . ARG A 1 173 ? -3.902 11.248 -43.689 1.00 50.53 173 ARG A N 1
ATOM 1349 C CA . ARG A 1 173 ? -3.927 12.117 -44.864 1.00 50.53 173 ARG A CA 1
ATOM 1350 C C . ARG A 1 173 ? -3.524 11.263 -46.050 1.00 50.53 173 ARG A C 1
ATOM 1352 O O . ARG A 1 173 ? -2.643 10.400 -45.831 1.00 50.53 173 ARG A O 1
#

Secondary structure (DSSP, 8-state):
-PPPPPPPPP----------------PPPPPPPPP-PPPPPPP-PPPPPP--GGG-STT-HHHHHHHHHHHHHHHHHHHHHHHHHHHHHHHHHHHHHHHHHHHHHHHHHHHHHHHHHHHHHHHTT--TTTTTTS-HHHHHHHHHHT---TTGGGS-TT---------------

InterPro domains:
  IPR004827 Basic-leucine zipper domain [PS00036] (82-95)